Protein AF-A0A2K9BMY6-F1 (afdb_monomer_lite)

Sequence (143 aa):
MMPIYIGDPDEQDEGLATGSENYWCINSKASEADQKATAEFLKWVITSDTGKEALSTEMGFTTPFKTFDDIKTDNPLVAAAVADQKSGKTQVSWNFTMMPSEQWKNDLGNALLEYAQGTQSWDAVKTAFVDGWAKEYSAAHAS

Foldseek 3Di:
DDDDDPPDPCCVLEFDQDDDPDDDDQDPPDDPVVSVVVVVVVVCLLQPPVSLCCQCPVVNDDDPDPSCPPPDDPPVVVVRNVVRVVPNGDYDYDCPVVQLDPVLVVLLVVQVVCVVVVVDPVVSNVCSNPVVRVVSNCVSPPD

Organism: Bifidobacterium breve (NCBI:txid1685)

Structure (mmCIF, N/CA/C/O backbone):
data_AF-A0A2K9BMY6-F1
#
_entry.id   AF-A0A2K9BMY6-F1
#
loop_
_atom_site.group_PDB
_atom_site.id
_atom_site.type_symbol
_atom_site.label_atom_id
_atom_site.label_alt_id
_atom_site.label_comp_id
_atom_site.label_asym_id
_atom_site.label_entity_id
_atom_site.label_seq_id
_atom_site.pdbx_PDB_ins_code
_atom_site.Cartn_x
_atom_site.Cartn_y
_atom_site.Cartn_z
_atom_site.occupancy
_atom_site.B_iso_or_equiv
_atom_site.auth_seq_id
_atom_site.auth_comp_id
_atom_site.auth_asym_id
_atom_site.auth_atom_id
_atom_site.pdbx_PDB_model_num
ATOM 1 N N . MET A 1 1 ? -4.402 -7.012 -8.415 1.00 72.62 1 MET A N 1
ATOM 2 C CA . MET A 1 1 ? -3.264 -6.209 -8.925 1.00 72.62 1 MET A CA 1
ATOM 3 C C . MET A 1 1 ? -2.714 -6.861 -10.182 1.00 72.62 1 MET A C 1
ATOM 5 O O . MET A 1 1 ? -2.945 -8.048 -10.368 1.00 72.62 1 MET A O 1
ATOM 9 N N . MET A 1 2 ? -2.020 -6.104 -11.032 1.00 78.12 2 MET A N 1
ATOM 10 C CA . MET A 1 2 ? -1.302 -6.653 -12.188 1.00 78.12 2 MET A CA 1
ATOM 11 C C . MET A 1 2 ? 0.196 -6.733 -11.875 1.00 78.12 2 MET A C 1
ATOM 13 O O . MET A 1 2 ? 0.687 -5.861 -11.155 1.00 78.12 2 MET A O 1
ATOM 17 N N . PRO A 1 3 ? 0.915 -7.744 -12.390 1.00 78.25 3 PRO A N 1
ATOM 18 C CA . PRO A 1 3 ? 2.369 -7.771 -12.305 1.00 78.25 3 PRO A CA 1
ATOM 19 C C . PRO A 1 3 ? 2.960 -6.587 -13.079 1.00 78.25 3 PRO A C 1
ATOM 21 O O . PRO A 1 3 ? 2.461 -6.222 -14.146 1.00 78.25 3 PRO A O 1
ATOM 24 N N . ILE A 1 4 ? 4.016 -5.991 -12.528 1.00 80.31 4 ILE A N 1
ATOM 25 C CA . ILE A 1 4 ? 4.797 -4.937 -13.177 1.00 80.31 4 ILE A CA 1
ATOM 26 C C . ILE A 1 4 ? 6.142 -5.561 -13.531 1.00 80.31 4 ILE A C 1
ATOM 28 O O . ILE A 1 4 ? 6.832 -6.052 -12.647 1.00 80.31 4 ILE A O 1
ATOM 32 N N . TYR A 1 5 ? 6.484 -5.561 -14.817 1.00 81.00 5 TYR A N 1
ATOM 33 C CA . TYR A 1 5 ? 7.804 -5.972 -15.286 1.00 81.00 5 TYR A CA 1
ATOM 34 C C . TYR A 1 5 ? 8.828 -4.914 -14.871 1.00 81.00 5 TYR A C 1
ATOM 36 O O . TYR A 1 5 ? 8.665 -3.740 -15.221 1.00 81.00 5 TYR A O 1
ATOM 44 N N . ILE A 1 6 ? 9.852 -5.321 -14.127 1.00 83.38 6 ILE A N 1
ATOM 45 C CA . ILE A 1 6 ? 10.910 -4.440 -13.617 1.00 83.38 6 ILE A CA 1
ATOM 46 C C . ILE A 1 6 ? 12.259 -4.706 -14.297 1.00 83.38 6 ILE A C 1
ATOM 48 O O . ILE A 1 6 ? 13.150 -3.861 -14.222 1.00 83.38 6 ILE A O 1
ATOM 52 N N . GLY A 1 7 ? 12.391 -5.823 -15.021 1.00 84.44 7 GLY A N 1
ATOM 53 C CA . GLY A 1 7 ? 13.599 -6.192 -15.756 1.00 84.44 7 GLY A CA 1
ATOM 54 C C . GLY A 1 7 ? 14.758 -6.621 -14.857 1.00 84.44 7 GLY A C 1
ATOM 55 O O . GLY A 1 7 ? 15.909 -6.579 -15.299 1.00 84.44 7 GLY A O 1
ATOM 56 N N . ASP A 1 8 ? 14.463 -7.004 -13.613 1.00 85.56 8 ASP A N 1
ATOM 57 C CA . ASP A 1 8 ? 15.435 -7.621 -12.717 1.00 85.56 8 ASP A CA 1
ATOM 58 C C . ASP A 1 8 ? 15.657 -9.093 -13.126 1.00 85.56 8 ASP A C 1
ATOM 60 O O . ASP A 1 8 ? 14.684 -9.771 -13.468 1.00 85.56 8 ASP A O 1
ATOM 64 N N . PRO A 1 9 ? 16.904 -9.609 -13.132 1.00 87.88 9 PRO A N 1
ATOM 65 C CA . PRO A 1 9 ? 17.190 -10.987 -13.540 1.00 87.88 9 PRO A CA 1
ATOM 66 C C . PRO A 1 9 ? 16.386 -12.060 -12.794 1.00 87.88 9 PRO A C 1
ATOM 68 O O . PRO A 1 9 ? 16.112 -13.112 -13.379 1.00 87.88 9 PRO A O 1
ATOM 71 N N . ASP A 1 10 ? 16.000 -11.788 -11.545 1.00 89.06 10 ASP A N 1
ATOM 72 C CA . ASP A 1 10 ? 15.315 -12.735 -10.666 1.00 89.06 10 ASP A CA 1
ATOM 73 C C . ASP A 1 10 ? 13.816 -12.393 -10.482 1.00 89.06 10 ASP A C 1
ATOM 75 O O . ASP A 1 10 ? 13.119 -13.052 -9.710 1.00 89.06 10 ASP A O 1
ATOM 79 N N . GLU A 1 11 ? 13.261 -11.425 -11.231 1.00 88.88 11 GLU A N 1
ATOM 80 C CA . GLU A 1 11 ? 11.874 -10.936 -11.052 1.00 88.88 11 GLU A CA 1
ATOM 81 C C . GLU A 1 11 ? 10.795 -12.030 -11.205 1.00 88.88 11 GLU A C 1
ATOM 83 O O . GLU A 1 11 ? 9.678 -11.914 -10.701 1.00 88.88 11 GLU A O 1
ATOM 88 N N . GLN A 1 12 ? 11.112 -13.123 -11.902 1.00 88.81 12 GLN A N 1
ATOM 89 C CA . GLN A 1 12 ? 10.229 -14.283 -12.066 1.00 88.81 12 GLN A CA 1
ATOM 90 C C . GLN A 1 12 ? 9.934 -15.010 -10.742 1.00 88.81 12 GLN A C 1
ATOM 92 O O . GLN A 1 12 ? 8.853 -15.600 -10.593 1.00 88.81 12 GLN A O 1
ATOM 97 N N . ASP A 1 13 ? 10.868 -14.933 -9.791 1.00 91.19 13 ASP A N 1
ATOM 98 C CA . ASP A 1 13 ? 10.774 -15.513 -8.451 1.00 91.19 13 ASP A CA 1
ATOM 99 C C . ASP A 1 13 ? 10.096 -14.553 -7.457 1.00 91.19 13 ASP A C 1
ATOM 101 O O . ASP A 1 13 ? 9.764 -14.943 -6.332 1.00 91.19 13 ASP A O 1
ATOM 105 N N . GLU A 1 14 ? 9.827 -13.315 -7.881 1.00 90.75 14 GLU A N 1
ATOM 106 C CA . GLU A 1 14 ? 9.102 -12.311 -7.113 1.00 90.75 14 GLU A CA 1
ATOM 107 C C . GLU A 1 14 ? 7.581 -12.382 -7.344 1.00 90.75 14 GLU A C 1
ATOM 109 O O . GLU A 1 14 ? 7.064 -12.739 -8.416 1.00 90.75 14 GLU A O 1
ATOM 114 N N . GLY A 1 15 ? 6.843 -12.089 -6.273 1.00 90.06 15 GLY A N 1
ATOM 115 C CA . GLY A 1 15 ? 5.389 -11.963 -6.256 1.00 90.06 15 GLY A CA 1
ATOM 116 C C . GLY A 1 15 ? 4.917 -10.539 -6.537 1.00 90.06 15 GLY A C 1
ATOM 117 O O . GLY A 1 15 ? 5.690 -9.612 -6.772 1.00 90.06 15 GLY A O 1
ATOM 118 N N . LEU A 1 16 ? 3.608 -10.340 -6.474 1.00 88.00 16 LEU A N 1
ATOM 119 C CA . LEU A 1 16 ? 2.988 -9.030 -6.608 1.00 88.00 16 LEU A CA 1
ATOM 120 C C . LEU A 1 16 ? 3.394 -8.114 -5.445 1.00 88.00 16 LEU A C 1
ATOM 122 O O . LEU A 1 16 ? 3.258 -8.482 -4.275 1.00 88.00 16 LEU A O 1
ATOM 126 N N . ALA A 1 17 ? 3.790 -6.880 -5.768 1.00 84.50 17 ALA A N 1
ATOM 127 C CA . ALA A 1 17 ? 4.117 -5.825 -4.807 1.00 84.50 17 ALA A CA 1
ATOM 128 C C . ALA A 1 17 ? 2.890 -5.384 -3.992 1.00 84.50 17 ALA A C 1
ATOM 130 O O . ALA A 1 17 ? 2.232 -4.397 -4.313 1.00 84.50 17 ALA A O 1
ATOM 131 N N . THR A 1 18 ? 2.550 -6.153 -2.959 1.00 77.25 18 THR A N 1
ATOM 132 C CA . THR A 1 18 ? 1.319 -6.002 -2.175 1.00 77.25 18 THR A CA 1
ATOM 133 C C . THR A 1 18 ? 1.647 -5.530 -0.764 1.00 77.25 18 THR A C 1
ATOM 135 O O . THR A 1 18 ? 2.434 -6.168 -0.064 1.00 77.25 18 THR A O 1
ATOM 138 N N . GLY A 1 19 ? 0.990 -4.462 -0.315 1.00 77.81 19 GLY A N 1
ATOM 139 C CA . GLY A 1 19 ? 1.067 -3.967 1.057 1.00 77.81 19 GLY A CA 1
ATOM 140 C C . GLY A 1 19 ? -0.150 -3.127 1.437 1.00 77.81 19 GLY A C 1
ATOM 141 O O . GLY A 1 19 ? -1.001 -2.834 0.599 1.00 77.81 19 GLY A O 1
ATOM 142 N N . SER A 1 20 ? -0.238 -2.755 2.714 1.00 75.19 20 SER A N 1
ATOM 143 C CA . SER A 1 20 ? -1.300 -1.886 3.232 1.00 75.19 20 SER A CA 1
ATOM 144 C C . SER A 1 20 ? -0.790 -0.452 3.334 1.00 75.19 20 SER A C 1
ATOM 146 O O . SER A 1 20 ? 0.085 -0.172 4.149 1.00 75.19 20 SER A O 1
ATOM 148 N N . GLU A 1 21 ? -1.344 0.463 2.540 1.00 74.81 21 GLU A N 1
ATOM 149 C CA . GLU A 1 21 ? -1.035 1.900 2.645 1.00 74.81 21 GLU A CA 1
ATOM 150 C C . GLU A 1 21 ? -1.946 2.625 3.651 1.00 74.81 21 GLU A C 1
ATOM 152 O O . GLU A 1 21 ? -1.532 3.582 4.298 1.00 74.81 21 GLU A O 1
ATOM 157 N N . ASN A 1 22 ? -3.181 2.139 3.810 1.00 80.94 22 ASN A N 1
ATOM 158 C CA . ASN A 1 22 ? -4.200 2.755 4.650 1.00 80.94 22 ASN A CA 1
ATOM 159 C C . ASN A 1 22 ? -4.338 1.988 5.966 1.00 80.94 22 ASN A C 1
ATOM 161 O O . ASN A 1 22 ? -4.464 0.761 5.981 1.00 80.94 22 ASN A O 1
ATOM 165 N N . TYR A 1 23 ? -4.366 2.721 7.072 1.00 86.31 23 TYR A N 1
ATOM 166 C CA . TYR A 1 23 ? -4.580 2.176 8.406 1.00 86.31 23 TYR A CA 1
ATOM 167 C C . TYR A 1 23 ? -5.514 3.079 9.208 1.00 86.31 23 TYR A C 1
ATOM 169 O O . TYR A 1 23 ? -5.578 4.292 9.008 1.00 86.31 23 TYR A O 1
ATOM 177 N N . TRP A 1 24 ? -6.264 2.473 10.125 1.00 91.12 24 TRP A N 1
ATOM 178 C CA . TRP A 1 24 ? -7.129 3.206 11.040 1.00 91.12 24 TRP A CA 1
ATOM 179 C C . TRP A 1 24 ? -6.366 3.577 12.307 1.00 91.12 24 TRP A C 1
ATOM 181 O O . TRP A 1 24 ? -5.721 2.732 12.925 1.00 91.12 24 TRP A O 1
ATOM 191 N N . CYS A 1 25 ? -6.489 4.837 12.718 1.00 94.00 25 CYS A N 1
ATOM 192 C CA . CYS A 1 25 ? -5.917 5.355 13.955 1.00 94.00 25 CYS A CA 1
ATOM 193 C C . CYS A 1 25 ? -7.022 5.872 14.875 1.00 94.00 25 CYS A C 1
ATOM 195 O O . CYS A 1 25 ? -7.995 6.469 14.417 1.00 94.00 25 CYS A O 1
ATOM 197 N N . ILE A 1 26 ? -6.825 5.714 16.184 1.00 97.38 26 ILE A N 1
ATOM 198 C CA . ILE A 1 26 ? -7.641 6.378 17.202 1.00 97.38 26 ILE A CA 1
ATOM 199 C C . ILE A 1 26 ? -6.894 7.634 17.649 1.00 97.38 26 ILE A C 1
ATOM 201 O O . ILE A 1 26 ? -5.728 7.572 18.038 1.00 97.38 26 ILE A O 1
ATOM 205 N N . ASN A 1 27 ? -7.560 8.787 17.577 1.00 97.44 27 ASN A N 1
ATOM 206 C CA . ASN A 1 27 ? -6.975 10.060 17.983 1.00 97.44 27 ASN A CA 1
ATOM 207 C C . ASN A 1 27 ? -6.768 10.095 19.505 1.00 97.44 27 ASN A C 1
ATOM 209 O O . ASN A 1 27 ? -7.733 10.187 20.263 1.00 97.44 27 ASN A O 1
ATOM 213 N N . SER A 1 28 ? -5.510 10.111 19.946 1.00 97.50 28 SER A N 1
ATOM 214 C CA . SER A 1 28 ? -5.148 10.166 21.369 1.00 97.50 28 SER A CA 1
ATOM 215 C C . SER A 1 28 ? -5.577 11.455 22.078 1.00 97.50 28 SER A C 1
ATOM 217 O O . SER A 1 2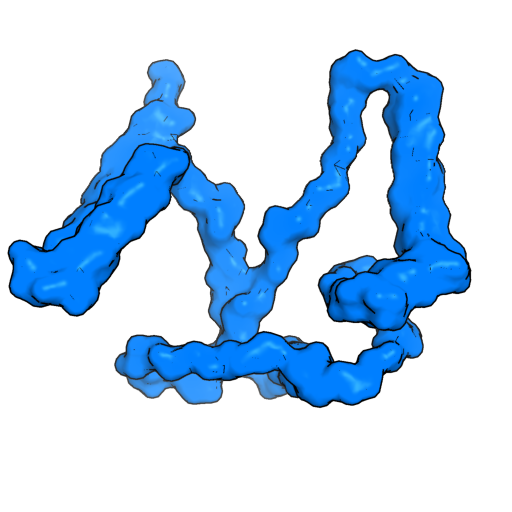8 ? -5.573 11.506 23.305 1.00 97.50 28 SER A O 1
ATOM 219 N N . LYS A 1 29 ? -5.958 12.497 21.326 1.00 98.12 29 LYS A N 1
ATOM 220 C CA . LYS A 1 29 ? -6.462 13.774 21.857 1.00 98.12 29 LYS A CA 1
ATOM 221 C C . LYS A 1 29 ? -7.989 13.815 22.015 1.00 98.12 29 LYS A C 1
ATOM 223 O O . LYS A 1 29 ? -8.506 14.821 22.492 1.00 98.12 29 LYS A O 1
ATOM 228 N N . ALA A 1 30 ? -8.714 12.786 21.572 1.00 98.06 30 ALA A N 1
ATOM 229 C CA . ALA A 1 30 ? -10.165 12.701 21.743 1.00 98.06 30 ALA A CA 1
ATOM 230 C C . ALA A 1 30 ? -10.539 12.326 23.188 1.00 98.06 30 ALA A C 1
ATOM 232 O O . ALA A 1 30 ? -9.696 11.842 23.946 1.00 98.06 30 ALA A O 1
ATOM 233 N N . SER A 1 31 ? -11.806 12.520 23.569 1.00 98.50 31 SER A N 1
ATOM 234 C CA . SER A 1 31 ? -12.281 12.106 24.895 1.00 98.50 31 SER A CA 1
ATOM 235 C C . SER A 1 31 ? -12.192 10.583 25.066 1.00 98.50 31 SER A C 1
ATOM 237 O O . SER A 1 31 ? -12.272 9.838 24.090 1.00 98.50 31 SER A O 1
ATOM 239 N N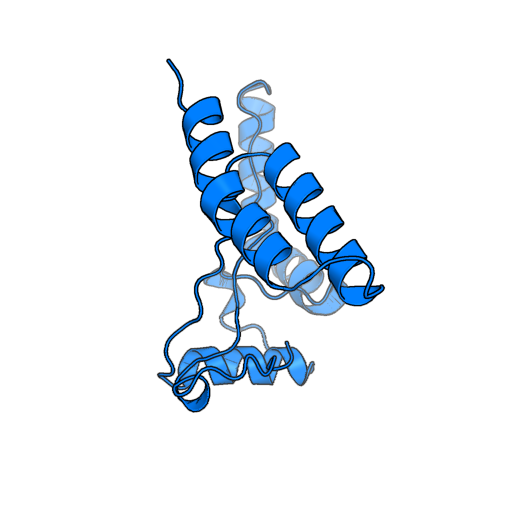 . GLU A 1 32 ? -12.058 10.094 26.301 1.00 98.38 32 GLU A N 1
ATOM 240 C CA . GLU A 1 32 ? -12.023 8.645 26.568 1.00 98.38 32 GLU A CA 1
ATOM 241 C C . GLU A 1 32 ? -13.283 7.928 26.058 1.00 98.38 32 GLU A C 1
ATOM 243 O O . GLU A 1 32 ? -13.203 6.819 25.525 1.00 98.38 32 GLU A O 1
ATOM 248 N N . ALA A 1 33 ? -14.442 8.584 26.179 1.00 98.44 33 ALA A N 1
ATOM 249 C CA . ALA A 1 33 ? -15.708 8.070 25.673 1.00 98.44 33 ALA A CA 1
ATOM 250 C C . ALA A 1 33 ? -15.670 7.890 24.147 1.00 98.44 33 ALA A C 1
ATOM 252 O O . ALA A 1 33 ? -16.050 6.829 23.650 1.00 98.44 33 ALA A O 1
ATOM 253 N N . ASP A 1 34 ? -15.141 8.873 23.415 1.00 98.50 34 ASP A N 1
ATOM 254 C CA . ASP A 1 34 ? -15.046 8.814 21.953 1.00 98.50 34 ASP A CA 1
ATOM 255 C C . ASP A 1 34 ? -14.004 7.797 21.486 1.00 98.50 34 ASP A C 1
ATOM 257 O O . ASP A 1 34 ? -14.227 7.085 20.506 1.00 98.50 34 ASP A O 1
ATOM 261 N N . GLN A 1 35 ? -12.876 7.683 22.193 1.00 98.69 35 GLN A N 1
ATOM 262 C CA . GLN A 1 35 ? -11.865 6.668 21.893 1.00 98.69 35 GLN A CA 1
ATOM 263 C C . GLN A 1 35 ? -12.452 5.259 22.034 1.00 98.69 35 GLN A C 1
ATOM 265 O O . GLN A 1 35 ? -12.274 4.422 21.145 1.00 98.69 35 GLN A O 1
ATOM 270 N N . LYS A 1 36 ? -13.208 5.010 23.112 1.00 98.50 36 LYS A N 1
ATOM 271 C CA . LYS A 1 36 ? -13.886 3.730 23.335 1.00 98.50 36 LYS A CA 1
ATOM 272 C C . LYS A 1 36 ? -14.946 3.453 22.268 1.00 98.50 36 LYS A C 1
ATOM 274 O O . LYS A 1 36 ? -14.929 2.375 21.678 1.00 98.50 3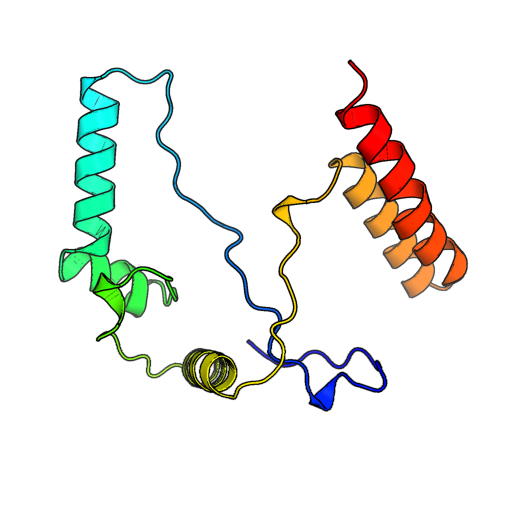6 LYS A O 1
ATOM 279 N N . ALA A 1 37 ? -15.818 4.421 21.986 1.00 98.50 37 ALA A N 1
ATOM 280 C CA . ALA A 1 37 ? -16.850 4.281 20.961 1.00 98.50 37 ALA A CA 1
ATOM 281 C C . ALA A 1 37 ? -16.240 4.018 19.573 1.00 98.50 37 ALA A C 1
ATOM 283 O O . ALA A 1 37 ? -16.721 3.161 18.834 1.00 98.50 37 ALA A O 1
ATOM 284 N N . THR A 1 38 ? -15.132 4.690 19.245 1.00 98.38 38 THR A N 1
ATOM 285 C CA . THR A 1 38 ? -14.394 4.463 17.994 1.00 98.38 38 THR A CA 1
ATOM 286 C C . THR A 1 38 ? -13.840 3.042 17.933 1.00 98.38 38 THR A C 1
ATOM 288 O O . THR A 1 38 ? -14.037 2.356 16.934 1.00 98.38 38 THR A O 1
ATOM 291 N N . ALA A 1 39 ? -13.191 2.558 18.996 1.00 98.12 39 ALA A N 1
ATOM 292 C CA . ALA A 1 39 ? -12.658 1.195 19.038 1.00 98.12 39 ALA A CA 1
ATOM 293 C C . ALA A 1 39 ? -13.760 0.131 18.874 1.00 98.12 39 ALA A C 1
ATOM 295 O O . ALA A 1 39 ? -13.584 -0.842 18.137 1.00 98.12 39 ALA A O 1
ATOM 296 N N . GLU A 1 40 ? -14.905 0.326 19.533 1.00 98.38 40 GLU A N 1
ATOM 297 C CA . GLU A 1 40 ? -16.072 -0.553 19.411 1.00 98.38 40 GLU A CA 1
ATOM 298 C C . GLU A 1 40 ? -16.644 -0.537 17.990 1.00 98.38 40 GLU A C 1
ATOM 300 O O . GLU A 1 40 ? -16.919 -1.602 17.433 1.00 98.38 40 GLU A O 1
ATOM 305 N N . PHE A 1 41 ? -16.745 0.642 17.373 1.00 98.12 41 PHE A N 1
ATOM 306 C CA . PHE A 1 41 ? -17.196 0.784 15.993 1.00 98.12 41 PHE A CA 1
ATOM 307 C C . PHE A 1 41 ? -16.250 0.095 15.002 1.00 98.12 41 PHE A C 1
ATOM 309 O O . PHE A 1 41 ? -16.704 -0.722 14.206 1.00 98.12 41 PHE A O 1
ATOM 316 N N . LEU A 1 42 ? -14.938 0.343 15.074 1.00 96.88 42 LEU A N 1
ATOM 317 C CA . LEU A 1 42 ? -13.964 -0.288 14.173 1.00 96.88 42 LEU A CA 1
ATOM 318 C C . LEU A 1 42 ? -13.969 -1.816 14.312 1.00 96.88 42 LEU A C 1
ATOM 320 O O . LEU A 1 42 ? -13.883 -2.527 13.312 1.00 96.88 42 LEU A O 1
ATOM 324 N N . LYS A 1 43 ? -14.134 -2.331 15.538 1.00 97.00 43 LYS A N 1
ATOM 325 C CA . LYS A 1 43 ? -14.327 -3.766 15.770 1.00 97.00 43 LYS A CA 1
ATOM 326 C C . LYS A 1 43 ? -15.613 -4.260 15.110 1.00 97.00 43 LYS A C 1
ATOM 328 O O . LYS A 1 43 ? -15.571 -5.261 14.401 1.00 97.00 43 LYS A O 1
ATOM 333 N N . TRP A 1 44 ? -16.732 -3.562 15.309 1.00 97.94 44 TRP A N 1
ATOM 334 C CA . TRP A 1 44 ? -18.014 -3.914 14.698 1.00 97.94 44 TRP A CA 1
ATOM 335 C C . TRP A 1 44 ? -17.922 -3.966 13.169 1.00 97.94 44 TRP A C 1
ATOM 337 O O . TRP A 1 44 ? -18.395 -4.939 12.580 1.00 97.94 44 TRP A O 1
ATOM 347 N N . VAL A 1 45 ? -17.249 -2.997 12.537 1.00 96.69 45 VAL A N 1
ATOM 348 C CA . VAL A 1 45 ? -17.051 -2.956 11.079 1.00 96.69 45 VAL A CA 1
ATOM 349 C C . VAL A 1 45 ? -16.386 -4.238 10.569 1.00 96.69 45 VAL A C 1
ATOM 351 O O . VAL A 1 45 ? -16.786 -4.761 9.536 1.00 96.69 45 VAL A O 1
ATOM 354 N N . ILE A 1 46 ? -15.406 -4.782 11.295 1.00 96.25 46 ILE A N 1
ATOM 355 C CA . ILE A 1 46 ? -14.661 -5.961 10.829 1.00 96.25 46 ILE A CA 1
ATOM 356 C C . ILE A 1 46 ? -15.236 -7.298 11.311 1.00 96.25 46 ILE A C 1
ATOM 358 O O . ILE A 1 46 ? -14.823 -8.339 10.807 1.00 96.25 46 ILE A O 1
ATOM 362 N N . THR A 1 47 ? -16.148 -7.306 12.289 1.00 96.62 47 THR A N 1
ATOM 363 C CA . THR A 1 47 ? -16.737 -8.546 12.838 1.00 96.62 47 THR A CA 1
ATOM 364 C C . THR A 1 47 ? -18.201 -8.771 12.475 1.00 96.62 47 THR A C 1
ATOM 366 O O . THR A 1 47 ? -18.666 -9.900 12.591 1.00 96.62 47 THR A O 1
ATOM 369 N N . SER A 1 48 ? -18.948 -7.723 12.121 1.00 97.44 48 SER A N 1
ATOM 370 C CA . SER A 1 48 ? -20.372 -7.837 11.783 1.00 97.44 48 SER A CA 1
ATOM 371 C C . SER A 1 48 ? -20.569 -8.202 10.316 1.00 97.44 48 SER A C 1
ATOM 373 O O . SER A 1 48 ? -19.776 -7.793 9.471 1.00 97.44 48 SER A O 1
ATOM 375 N N . ASP A 1 49 ? -21.656 -8.909 10.004 1.00 95.81 49 ASP A N 1
ATOM 376 C CA . ASP A 1 49 ? -21.999 -9.253 8.619 1.00 95.81 49 ASP A CA 1
ATOM 377 C C . ASP A 1 49 ? -22.174 -7.991 7.763 1.00 95.81 49 ASP A C 1
ATOM 379 O O . ASP A 1 49 ? -21.573 -7.883 6.700 1.00 95.81 49 ASP A O 1
ATOM 383 N N . THR A 1 50 ? -22.892 -6.985 8.279 1.00 97.25 50 THR A N 1
ATOM 384 C CA . THR A 1 50 ? -23.103 -5.701 7.593 1.00 97.25 50 THR A CA 1
ATOM 385 C C . THR A 1 50 ? -21.796 -4.959 7.315 1.00 97.25 50 THR A C 1
ATOM 387 O O . THR A 1 50 ? -21.588 -4.464 6.212 1.00 97.25 50 THR A O 1
ATOM 390 N N . GLY A 1 51 ? -20.894 -4.874 8.297 1.00 96.38 51 GLY A N 1
ATOM 391 C CA . GLY A 1 51 ? -19.606 -4.205 8.110 1.00 96.38 51 GLY A CA 1
ATOM 392 C C . GLY A 1 51 ? -18.687 -4.956 7.142 1.00 96.38 51 GLY A C 1
ATOM 393 O O . GLY A 1 51 ? -18.045 -4.336 6.288 1.00 96.38 51 GLY A O 1
ATOM 394 N N . LYS A 1 52 ? -18.676 -6.295 7.222 1.00 95.06 52 LYS A N 1
ATOM 395 C CA . LYS A 1 52 ? -17.944 -7.162 6.291 1.00 95.06 52 LYS A CA 1
ATOM 396 C C . LYS A 1 52 ? -18.467 -7.016 4.860 1.00 95.06 52 LYS A C 1
ATOM 398 O O . LYS A 1 52 ? -17.651 -6.888 3.947 1.00 95.06 52 LYS A O 1
ATOM 403 N N . GLU A 1 53 ? -19.784 -7.007 4.656 1.00 93.75 53 GLU A N 1
ATOM 404 C CA . GLU A 1 53 ? -20.427 -6.824 3.345 1.00 93.75 53 GLU A CA 1
ATOM 405 C C . GLU A 1 53 ? -20.093 -5.455 2.743 1.00 93.75 53 GLU A C 1
ATOM 407 O O . GLU A 1 53 ? -19.602 -5.388 1.613 1.00 93.75 53 GLU A O 1
ATOM 412 N N . ALA A 1 54 ? -20.235 -4.383 3.528 1.00 95.06 54 ALA A N 1
ATOM 413 C CA . ALA A 1 54 ? -19.907 -3.032 3.085 1.00 95.06 54 ALA A CA 1
ATOM 414 C C . ALA A 1 54 ? -18.440 -2.919 2.629 1.00 95.06 54 ALA A C 1
ATOM 416 O O . ALA A 1 54 ? -18.159 -2.422 1.539 1.00 95.06 54 ALA A O 1
ATOM 417 N N . LEU A 1 55 ? -17.484 -3.409 3.433 1.00 92.81 55 LEU A N 1
ATOM 418 C CA . LEU A 1 55 ? -16.056 -3.354 3.088 1.00 92.81 55 LEU A CA 1
ATOM 419 C C . LEU A 1 55 ? -15.696 -4.229 1.894 1.00 92.81 55 LEU A C 1
ATOM 421 O O . LEU A 1 55 ? -15.020 -3.762 0.981 1.00 92.81 55 LEU A O 1
ATOM 425 N N . SER A 1 56 ? -16.106 -5.492 1.907 1.00 90.12 56 SER A N 1
ATOM 426 C CA . SER A 1 56 ? -15.610 -6.463 0.931 1.00 90.12 56 SER A CA 1
ATOM 427 C C . SER A 1 56 ? -16.361 -6.461 -0.392 1.00 90.12 56 SER A C 1
ATOM 429 O O . SER A 1 56 ? -15.747 -6.687 -1.431 1.00 90.12 56 SER A O 1
ATOM 431 N N . THR A 1 57 ? -17.672 -6.222 -0.361 1.00 88.00 57 THR A N 1
ATOM 432 C CA . THR A 1 57 ? -18.550 -6.394 -1.524 1.00 88.00 57 THR A CA 1
ATOM 433 C C . THR A 1 57 ? -18.942 -5.048 -2.111 1.00 88.00 57 THR A C 1
ATOM 435 O O . THR A 1 57 ? -18.675 -4.804 -3.283 1.00 88.00 57 THR A O 1
ATOM 438 N N . GLU A 1 58 ? -19.511 -4.144 -1.308 1.00 91.31 58 GLU A N 1
ATOM 439 C CA . GLU A 1 58 ? -19.978 -2.846 -1.818 1.00 91.31 58 GLU A CA 1
ATOM 440 C C . GLU A 1 58 ? -18.813 -1.925 -2.203 1.00 91.31 58 GLU A C 1
ATOM 442 O O . GLU A 1 58 ? -18.822 -1.314 -3.271 1.00 91.31 58 GLU A O 1
ATOM 447 N N . MET A 1 59 ? -17.793 -1.842 -1.343 1.00 89.88 59 MET A N 1
ATOM 448 C CA . MET A 1 59 ? -16.586 -1.050 -1.602 1.00 89.88 59 MET A CA 1
ATOM 449 C C . MET A 1 59 ? -15.500 -1.832 -2.357 1.00 89.88 59 MET A C 1
ATOM 451 O O . MET A 1 59 ? -14.607 -1.223 -2.944 1.00 89.88 59 MET A O 1
ATOM 455 N N . GLY A 1 60 ? -15.559 -3.168 -2.353 1.00 87.06 60 GLY A N 1
ATOM 456 C CA . GLY A 1 60 ? -14.600 -4.023 -3.060 1.00 87.06 60 GLY A CA 1
ATOM 457 C C . GLY A 1 60 ? -13.209 -4.104 -2.418 1.00 87.06 60 GLY A C 1
ATOM 458 O O . GLY A 1 60 ? -12.241 -4.440 -3.105 1.00 87.06 60 GLY A O 1
ATOM 459 N N . PHE A 1 61 ? -13.069 -3.777 -1.128 1.00 87.38 61 PHE A N 1
ATOM 460 C CA . PHE A 1 61 ? -11.777 -3.795 -0.444 1.00 87.38 61 PHE A CA 1
ATOM 461 C C . PHE A 1 61 ? -11.335 -5.204 -0.041 1.00 87.38 61 PHE A C 1
ATOM 463 O O . PHE A 1 61 ? -12.094 -6.008 0.499 1.00 87.38 61 PHE A O 1
ATOM 470 N N . THR A 1 62 ? -10.036 -5.454 -0.194 1.00 85.94 62 THR A N 1
ATOM 471 C CA . THR A 1 62 ? -9.335 -6.586 0.418 1.00 85.94 62 THR A CA 1
ATOM 472 C C . THR A 1 62 ? -8.687 -6.137 1.718 1.00 85.94 62 THR A C 1
ATOM 474 O O . THR A 1 62 ? -7.925 -5.170 1.714 1.00 85.94 62 THR A O 1
ATOM 477 N N . THR A 1 63 ? -8.947 -6.835 2.824 1.00 87.00 63 THR A N 1
ATOM 478 C CA . THR A 1 63 ? -8.386 -6.481 4.138 1.00 87.00 63 THR A CA 1
ATOM 479 C C . THR A 1 63 ? -7.600 -7.651 4.738 1.00 87.00 63 THR A C 1
ATOM 481 O O . THR A 1 63 ? -7.919 -8.802 4.446 1.00 87.00 63 THR A O 1
ATOM 484 N N . PRO A 1 64 ? -6.586 -7.393 5.587 1.00 85.94 64 PRO A N 1
ATOM 485 C 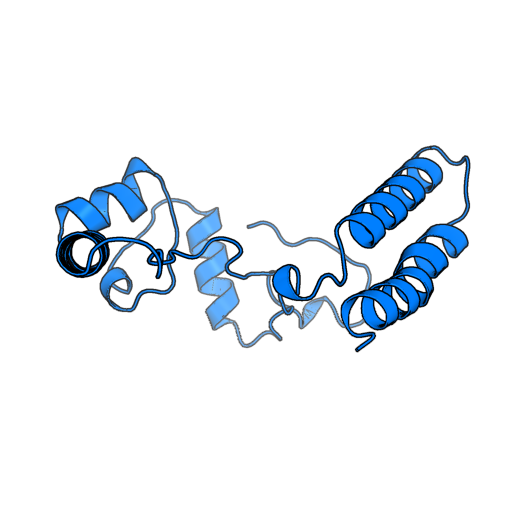CA . PRO A 1 64 ? -5.783 -8.444 6.215 1.00 85.94 64 PRO A CA 1
ATOM 486 C C . PRO A 1 64 ? -6.389 -8.966 7.534 1.00 85.94 64 PRO A C 1
ATOM 488 O O . PRO A 1 64 ? -5.694 -9.596 8.334 1.00 85.94 64 PRO A O 1
ATOM 491 N N . PHE A 1 65 ? -7.656 -8.655 7.831 1.00 90.94 65 PHE A N 1
ATOM 492 C CA . PHE A 1 65 ? -8.291 -9.079 9.077 1.00 90.94 65 PHE A CA 1
ATOM 493 C C . PHE A 1 65 ? -8.728 -10.545 8.988 1.00 90.94 65 PHE A C 1
ATOM 495 O O . PHE A 1 65 ? -9.472 -10.915 8.089 1.00 90.94 65 PHE A O 1
ATOM 502 N N . LYS A 1 66 ? -8.369 -11.360 9.990 1.00 91.69 66 LYS A N 1
ATOM 503 C CA . LYS A 1 66 ? -8.746 -12.791 10.067 1.00 91.69 66 LYS A CA 1
ATOM 504 C C . LYS A 1 66 ? -10.252 -13.046 9.957 1.00 91.69 66 LYS A C 1
ATOM 506 O O . LYS A 1 66 ? -10.690 -14.114 9.554 1.00 91.69 66 LYS A O 1
ATOM 511 N N . THR A 1 67 ? -11.067 -12.072 10.351 1.00 94.19 67 THR A N 1
ATOM 512 C CA . THR A 1 67 ? -12.527 -12.156 10.256 1.00 94.19 67 THR A CA 1
ATOM 513 C C . THR A 1 67 ? -13.038 -12.147 8.817 1.00 94.19 67 THR A C 1
ATOM 515 O O . THR A 1 67 ? -14.222 -12.402 8.628 1.00 94.19 67 THR A O 1
ATOM 518 N N . PHE A 1 68 ? -12.182 -11.866 7.829 1.00 92.19 68 PHE A N 1
ATOM 519 C CA . PHE A 1 68 ? -12.489 -11.870 6.400 1.00 92.19 68 PHE A CA 1
ATOM 520 C C . PHE A 1 68 ? -11.947 -13.112 5.668 1.00 92.19 68 PHE A C 1
ATOM 522 O O . PHE A 1 68 ? -12.123 -13.205 4.458 1.00 92.19 68 PHE A O 1
ATOM 529 N N . ASP A 1 69 ? -11.327 -14.081 6.356 1.00 88.06 69 ASP A N 1
ATOM 530 C CA . ASP A 1 69 ? -10.738 -15.277 5.719 1.00 88.06 69 ASP A CA 1
ATOM 531 C C . ASP A 1 69 ? -11.771 -16.134 4.952 1.00 88.06 69 ASP A C 1
ATOM 533 O O . ASP A 1 69 ? -11.419 -16.890 4.044 1.00 88.06 69 ASP A O 1
ATOM 537 N N . ASP A 1 70 ? -13.051 -16.030 5.321 1.00 86.56 70 ASP A N 1
ATOM 538 C CA . ASP A 1 70 ? -14.186 -16.715 4.697 1.00 86.56 70 ASP A CA 1
ATOM 539 C C . ASP A 1 70 ? -14.829 -15.926 3.543 1.00 86.56 70 ASP A C 1
ATOM 541 O O . ASP A 1 70 ? -15.642 -16.480 2.794 1.00 86.56 70 ASP A O 1
ATOM 545 N N . ILE A 1 71 ? -14.463 -14.653 3.378 1.00 87.19 71 ILE A N 1
ATOM 546 C CA . ILE A 1 71 ? -15.009 -13.785 2.341 1.00 87.19 71 ILE A CA 1
ATOM 547 C C . ILE A 1 71 ? -14.438 -14.175 0.983 1.00 87.19 71 ILE A C 1
ATOM 549 O O . ILE A 1 71 ? -13.228 -14.225 0.759 1.00 87.19 71 ILE A O 1
ATOM 553 N N . LYS A 1 72 ? -15.347 -14.431 0.043 1.00 84.81 72 LYS A N 1
ATOM 554 C CA . LYS A 1 72 ? -15.015 -14.724 -1.348 1.00 84.81 72 LYS A CA 1
ATOM 555 C C . LYS A 1 72 ? -15.228 -13.485 -2.195 1.00 84.81 72 LYS A C 1
ATOM 557 O O . LYS A 1 72 ? -16.145 -12.709 -1.962 1.00 84.81 72 LYS A O 1
ATOM 562 N N . THR A 1 73 ? -14.395 -13.353 -3.212 1.00 81.88 73 THR A N 1
ATOM 563 C CA . THR A 1 73 ? -14.491 -12.306 -4.223 1.00 81.88 73 THR A CA 1
ATOM 564 C C . THR A 1 73 ? -14.733 -12.945 -5.584 1.00 81.88 73 THR A C 1
ATOM 566 O O . THR A 1 73 ? -14.163 -13.992 -5.901 1.00 81.88 73 THR A O 1
ATOM 569 N N . ASP A 1 74 ? -15.588 -12.327 -6.384 1.00 86.50 74 ASP A N 1
ATOM 570 C CA . ASP A 1 74 ? -15.756 -12.623 -7.805 1.00 86.50 74 ASP A CA 1
ATOM 571 C C . ASP A 1 74 ? -14.831 -11.762 -8.685 1.00 86.50 74 ASP A C 1
ATOM 573 O O . ASP A 1 74 ? -14.746 -11.984 -9.893 1.00 86.50 74 ASP A O 1
ATOM 577 N N . ASN A 1 75 ? -14.081 -10.824 -8.089 1.00 86.38 75 ASN A N 1
ATOM 578 C CA . ASN A 1 75 ? -13.118 -9.995 -8.798 1.00 86.38 75 ASN A CA 1
ATOM 579 C C . ASN A 1 75 ? -11.866 -10.822 -9.160 1.00 86.38 75 ASN A C 1
ATOM 581 O O . ASN A 1 75 ? -11.081 -11.188 -8.274 1.00 86.38 75 ASN A O 1
ATOM 585 N N . PRO A 1 76 ? -11.605 -11.073 -10.458 1.00 88.62 7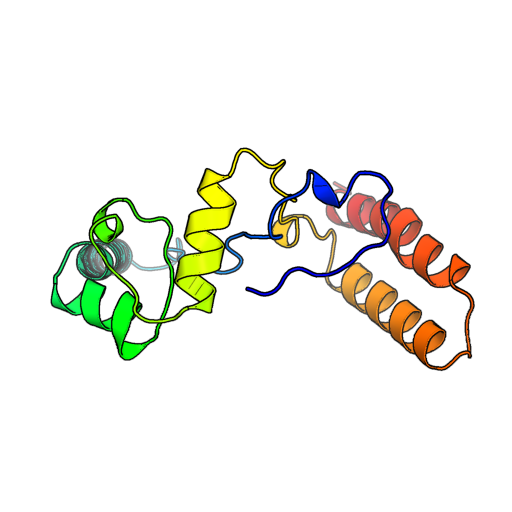6 PRO A N 1
ATOM 586 C CA . PRO A 1 76 ? -10.493 -11.919 -10.883 1.00 88.62 76 PRO A CA 1
ATOM 587 C C . PRO A 1 76 ? -9.122 -11.343 -10.497 1.00 88.62 76 PRO A C 1
ATOM 589 O O . PRO A 1 76 ? -8.186 -12.105 -10.258 1.00 88.62 76 PRO A O 1
ATOM 592 N N . LEU A 1 77 ? -8.988 -10.016 -10.376 1.00 87.62 77 LEU A N 1
ATOM 593 C CA . LEU A 1 77 ? -7.732 -9.369 -9.977 1.00 87.62 77 LEU A CA 1
ATOM 594 C C . LEU A 1 77 ? -7.421 -9.557 -8.491 1.00 87.62 77 LEU A C 1
ATOM 596 O O . LEU A 1 77 ? -6.247 -9.564 -8.113 1.00 87.62 77 LEU A O 1
ATOM 600 N N . VAL A 1 78 ? -8.456 -9.673 -7.657 1.00 85.06 78 VAL A N 1
ATOM 601 C CA . VAL A 1 78 ? -8.305 -9.985 -6.233 1.00 85.06 78 VAL A CA 1
ATOM 602 C C . VAL A 1 78 ? -7.997 -11.468 -6.065 1.00 85.06 78 VAL A C 1
ATOM 604 O O . VAL A 1 78 ? -7.062 -11.816 -5.348 1.00 85.06 78 VAL A O 1
ATOM 607 N N . ALA A 1 79 ? -8.718 -12.341 -6.773 1.00 86.94 79 ALA A N 1
ATOM 608 C CA . ALA A 1 79 ? -8.463 -13.779 -6.746 1.00 86.94 79 ALA A CA 1
ATOM 609 C C . ALA A 1 79 ? -7.018 -14.114 -7.164 1.00 86.94 79 ALA A C 1
ATOM 611 O O . ALA A 1 79 ? -6.352 -14.902 -6.494 1.00 86.94 79 ALA A O 1
ATOM 612 N N . ALA A 1 80 ? -6.508 -13.464 -8.217 1.00 88.50 80 ALA A N 1
ATOM 613 C CA . ALA A 1 80 ? -5.117 -13.602 -8.646 1.00 88.50 80 ALA A CA 1
ATOM 614 C C . ALA A 1 80 ? -4.120 -13.122 -7.577 1.00 88.50 80 ALA A C 1
ATOM 616 O O . ALA A 1 80 ? -3.128 -13.800 -7.330 1.00 88.50 80 ALA A O 1
ATOM 617 N N . ALA A 1 81 ? -4.400 -12.002 -6.899 1.00 86.81 81 ALA A N 1
ATOM 618 C CA . ALA A 1 81 ? -3.536 -11.496 -5.832 1.00 86.81 81 ALA A CA 1
ATOM 619 C C . ALA A 1 81 ? -3.477 -12.438 -4.618 1.00 86.81 81 ALA A C 1
ATOM 621 O O . ALA A 1 81 ? -2.400 -12.703 -4.090 1.00 86.81 81 ALA A O 1
ATOM 622 N N . VAL A 1 82 ? -4.616 -13.010 -4.212 1.00 84.94 82 VAL A N 1
ATOM 623 C CA . VAL A 1 82 ? -4.675 -14.010 -3.130 1.00 84.94 82 VAL A CA 1
ATOM 624 C C . VAL A 1 82 ? -3.955 -15.307 -3.519 1.00 84.94 82 VAL A C 1
ATOM 626 O O . VAL A 1 82 ? -3.341 -15.950 -2.666 1.00 84.94 82 VAL A O 1
ATOM 629 N N . ALA A 1 83 ? -4.030 -15.720 -4.788 1.00 88.38 83 ALA A N 1
ATOM 630 C CA . ALA A 1 83 ? -3.300 -16.886 -5.284 1.00 88.38 83 ALA A CA 1
ATOM 631 C C . ALA A 1 83 ? -1.782 -16.644 -5.297 1.00 88.38 83 ALA A C 1
ATOM 633 O O . ALA A 1 83 ? -1.026 -17.510 -4.861 1.00 88.38 83 ALA A O 1
ATOM 634 N N . ASP A 1 84 ? -1.345 -15.460 -5.729 1.00 89.06 84 ASP A N 1
ATOM 635 C CA . ASP A 1 84 ? 0.064 -15.062 -5.742 1.00 89.06 84 ASP A CA 1
ATOM 636 C C . ASP A 1 84 ? 0.670 -15.032 -4.329 1.00 89.06 84 ASP A C 1
ATOM 638 O O . ASP A 1 84 ? 1.729 -15.618 -4.112 1.00 89.06 84 ASP A O 1
ATOM 642 N N . GLN A 1 85 ? -0.061 -14.520 -3.330 1.00 85.62 85 GLN A N 1
ATOM 643 C CA . GLN A 1 85 ? 0.349 -14.580 -1.915 1.00 85.62 85 GLN A CA 1
ATOM 644 C C . GLN A 1 85 ? 0.594 -16.010 -1.398 1.00 85.62 85 GLN A C 1
ATOM 646 O O . GLN A 1 85 ? 1.323 -16.204 -0.428 1.00 85.62 85 GLN A O 1
ATOM 651 N N . LYS A 1 86 ? -0.016 -17.025 -2.024 1.00 87.56 86 LYS A N 1
ATOM 652 C CA . LYS A 1 86 ? 0.122 -18.448 -1.663 1.00 87.56 86 LYS A CA 1
ATOM 653 C C . LYS A 1 86 ? 1.098 -19.205 -2.569 1.00 87.56 86 LYS A C 1
ATOM 655 O O . LYS A 1 86 ? 1.268 -20.409 -2.390 1.00 87.56 86 LYS A O 1
ATOM 660 N N . SER A 1 87 ? 1.718 -18.531 -3.536 1.00 91.12 87 SER A N 1
ATOM 661 C CA . SER A 1 87 ? 2.572 -19.158 -4.555 1.00 91.12 87 SER A CA 1
ATOM 662 C C . SER A 1 87 ? 3.951 -19.582 -4.039 1.00 91.12 87 SER A C 1
ATOM 664 O O . SER A 1 87 ? 4.621 -20.378 -4.690 1.00 91.12 87 SER A O 1
ATOM 666 N N . GLY A 1 88 ? 4.378 -19.065 -2.880 1.00 91.38 88 GLY A N 1
ATOM 667 C CA . GLY A 1 88 ? 5.725 -19.274 -2.339 1.00 91.38 88 GLY A CA 1
ATOM 668 C C . GLY A 1 88 ? 6.797 -18.364 -2.948 1.00 91.38 88 GLY A C 1
ATOM 669 O O . GLY A 1 88 ? 7.956 -18.472 -2.557 1.00 91.38 88 GLY A O 1
ATOM 670 N N . LYS A 1 89 ? 6.417 -17.468 -3.868 1.00 91.62 89 LYS A N 1
ATOM 671 C CA . LYS A 1 89 ? 7.288 -16.422 -4.410 1.00 91.62 89 LYS A CA 1
ATOM 672 C C . LYS A 1 89 ? 7.762 -15.452 -3.333 1.00 91.62 89 LYS A C 1
ATOM 674 O O . LYS A 1 89 ? 7.081 -15.232 -2.326 1.00 91.62 89 LYS A O 1
ATOM 679 N N . THR A 1 90 ? 8.908 -14.828 -3.580 1.00 90.25 90 THR A N 1
ATOM 680 C CA . THR A 1 90 ? 9.450 -13.787 -2.707 1.00 90.25 90 THR A CA 1
ATOM 681 C C . THR A 1 90 ? 8.539 -12.568 -2.756 1.00 90.25 90 THR A C 1
ATOM 683 O O . THR A 1 90 ? 8.284 -12.002 -3.816 1.00 90.25 90 THR A O 1
ATOM 686 N N . GLN A 1 91 ? 8.015 -12.158 -1.603 1.00 84.50 91 GLN A N 1
ATOM 687 C CA . GLN A 1 91 ? 7.158 -10.983 -1.537 1.00 84.50 91 GLN A CA 1
ATOM 688 C C . GLN A 1 91 ? 7.990 -9.714 -1.741 1.00 84.50 91 GLN A C 1
ATOM 690 O O . GLN A 1 91 ? 8.897 -9.428 -0.957 1.00 84.50 91 GLN A O 1
ATOM 695 N N . VAL A 1 92 ? 7.629 -8.910 -2.743 1.00 84.88 92 VAL A N 1
ATOM 696 C CA . VAL A 1 92 ? 8.191 -7.566 -2.901 1.00 84.88 92 VAL A CA 1
ATOM 697 C C . VAL A 1 92 ? 7.674 -6.686 -1.766 1.00 84.88 92 VAL A C 1
ATOM 699 O O . VAL A 1 92 ? 6.468 -6.479 -1.610 1.00 84.88 92 VAL A O 1
ATOM 702 N N . SER A 1 93 ? 8.597 -6.190 -0.942 1.00 79.56 93 SER A N 1
ATOM 703 C CA . SER A 1 93 ? 8.259 -5.375 0.227 1.00 79.56 93 SER A CA 1
ATOM 704 C C . SER A 1 93 ? 7.658 -4.018 -0.165 1.00 79.56 93 SER A C 1
ATOM 706 O O . SER A 1 93 ? 8.185 -3.290 -1.005 1.00 79.56 93 SER A O 1
ATOM 708 N N . TRP A 1 94 ? 6.547 -3.658 0.479 1.00 80.88 94 TRP A N 1
ATOM 709 C CA . TRP A 1 94 ? 5.896 -2.361 0.305 1.00 80.88 94 TRP A CA 1
ATOM 710 C C . TRP A 1 94 ? 6.488 -1.330 1.273 1.00 80.88 94 TRP A C 1
ATOM 712 O O . TRP A 1 94 ? 6.165 -1.331 2.459 1.00 80.88 94 TRP A O 1
ATOM 722 N N . ASN A 1 95 ? 7.343 -0.435 0.772 1.00 82.06 95 ASN A N 1
ATOM 723 C CA . ASN A 1 95 ? 8.138 0.485 1.604 1.00 82.06 95 ASN A CA 1
ATOM 724 C C . ASN A 1 95 ? 7.635 1.941 1.615 1.00 82.06 95 ASN A C 1
ATOM 726 O O . ASN A 1 95 ? 8.377 2.843 1.994 1.00 82.06 95 ASN A O 1
ATOM 730 N N . PHE A 1 96 ? 6.378 2.204 1.237 1.00 78.69 96 PHE A N 1
ATOM 731 C CA . PHE A 1 96 ? 5.834 3.573 1.196 1.00 78.69 96 PHE A CA 1
ATOM 732 C C . PHE A 1 96 ? 5.901 4.294 2.549 1.00 78.69 96 PHE A C 1
ATOM 734 O O . PHE A 1 96 ? 6.188 5.485 2.600 1.00 78.69 96 PHE A O 1
ATOM 741 N N . THR A 1 97 ? 5.696 3.585 3.660 1.00 78.38 97 THR A N 1
ATOM 742 C CA . THR A 1 97 ? 5.790 4.176 5.007 1.00 78.38 97 THR A CA 1
ATOM 743 C C . THR A 1 97 ? 7.222 4.510 5.424 1.00 78.38 97 THR A C 1
ATOM 745 O O . THR A 1 97 ? 7.416 5.127 6.464 1.00 78.38 97 THR A O 1
ATOM 748 N N . MET A 1 98 ? 8.222 4.079 4.651 1.00 85.94 98 MET A N 1
ATOM 749 C CA . MET A 1 98 ? 9.638 4.307 4.940 1.00 85.94 98 MET A CA 1
ATOM 750 C C . MET A 1 98 ? 10.180 5.567 4.261 1.00 85.94 98 MET A C 1
ATOM 752 O O . MET A 1 98 ? 11.336 5.914 4.493 1.00 85.94 98 MET A O 1
ATOM 756 N N . MET A 1 99 ? 9.384 6.234 3.414 1.00 89.44 99 MET A N 1
ATOM 757 C CA . MET A 1 99 ? 9.816 7.446 2.719 1.00 89.44 99 MET A CA 1
ATOM 758 C C . MET A 1 99 ? 10.292 8.503 3.730 1.00 89.44 99 MET A C 1
ATOM 760 O O . MET A 1 99 ? 9.566 8.802 4.680 1.00 89.44 99 MET A O 1
ATOM 764 N N . PRO A 1 100 ? 11.485 9.091 3.539 1.00 93.19 100 PRO A N 1
ATOM 765 C CA . PRO A 1 100 ? 12.107 9.922 4.565 1.00 93.19 100 PRO A CA 1
ATOM 766 C C . PRO A 1 100 ? 11.438 11.290 4.727 1.00 93.19 100 PRO A C 1
ATOM 768 O O . PRO A 1 100 ? 11.444 11.849 5.821 1.00 93.19 100 PRO A O 1
ATOM 771 N N . SER A 1 101 ? 10.876 11.849 3.652 1.00 94.12 101 SER A N 1
ATOM 772 C CA . SER A 1 101 ? 10.175 13.133 3.683 1.00 94.12 101 SER A CA 1
ATOM 773 C C . SER A 1 101 ? 9.287 13.326 2.449 1.00 94.12 101 SER A C 1
ATOM 775 O O . SER A 1 101 ? 9.484 12.697 1.406 1.00 94.12 101 SER A O 1
ATOM 777 N N . GLU A 1 102 ? 8.330 14.254 2.537 1.00 93.88 102 GLU A N 1
ATOM 778 C CA . GLU A 1 102 ? 7.578 14.717 1.360 1.00 93.88 102 GLU A CA 1
ATOM 779 C C . GLU A 1 102 ? 8.487 15.415 0.338 1.00 93.88 102 GLU A C 1
ATOM 781 O O . GLU A 1 102 ? 8.239 15.335 -0.864 1.00 93.88 102 GLU A O 1
ATOM 786 N N . GLN A 1 103 ? 9.567 16.061 0.790 1.00 96.25 103 GLN A N 1
ATOM 787 C CA . GLN A 1 103 ? 10.522 16.710 -0.107 1.00 96.25 103 GLN A CA 1
ATOM 788 C C . GLN A 1 103 ? 11.253 15.685 -0.977 1.00 96.25 103 GLN A C 1
ATOM 790 O O . GLN A 1 103 ? 11.326 15.876 -2.188 1.00 96.25 103 GLN A O 1
ATOM 795 N N . TRP A 1 104 ? 11.701 14.565 -0.398 1.00 96.31 104 TRP A N 1
ATOM 796 C CA . TRP A 1 104 ? 12.289 13.464 -1.164 1.00 96.31 104 TRP A CA 1
ATOM 797 C C . TRP A 1 104 ? 11.342 12.967 -2.262 1.00 96.31 104 TRP A C 1
ATOM 799 O O . TRP A 1 104 ? 11.753 12.784 -3.408 1.00 96.31 104 TRP A O 1
ATOM 809 N N . LYS A 1 105 ? 10.054 12.800 -1.927 1.00 94.75 105 LYS A N 1
ATOM 810 C CA . LYS A 1 105 ? 9.026 12.358 -2.879 1.00 94.75 105 LYS A CA 1
ATOM 811 C C . LYS A 1 105 ? 8.871 13.341 -4.040 1.00 94.75 105 LYS A C 1
ATOM 813 O O . LYS A 1 105 ? 8.776 12.917 -5.191 1.00 94.75 105 LYS A O 1
ATOM 818 N N . ASN A 1 106 ? 8.859 14.640 -3.745 1.00 97.19 106 ASN A N 1
ATOM 819 C CA . ASN A 1 106 ? 8.760 15.689 -4.758 1.00 97.19 106 ASN A CA 1
ATOM 820 C C . ASN A 1 106 ? 9.995 15.714 -5.670 1.00 97.19 106 ASN A C 1
ATOM 822 O O . ASN A 1 106 ? 9.850 15.780 -6.889 1.00 97.19 106 ASN A O 1
ATOM 826 N N . ASP A 1 107 ? 11.194 15.612 -5.096 1.00 97.38 107 ASP A N 1
ATOM 827 C CA . ASP A 1 107 ? 12.452 15.636 -5.847 1.00 97.38 107 ASP A CA 1
ATOM 828 C C . ASP A 1 107 ? 12.579 14.413 -6.768 1.00 97.38 107 ASP A C 1
ATOM 830 O O . ASP A 1 107 ? 12.889 14.558 -7.953 1.00 97.38 107 ASP A O 1
ATOM 834 N N . LEU A 1 108 ? 12.257 13.216 -6.263 1.00 97.44 108 LEU A N 1
ATOM 835 C CA . LEU A 1 108 ? 12.219 11.997 -7.073 1.00 97.44 108 LEU A CA 1
ATOM 836 C C . LEU A 1 108 ? 11.163 12.085 -8.184 1.00 97.44 108 LEU A C 1
ATOM 838 O O . LEU A 1 108 ? 11.435 11.707 -9.325 1.00 97.44 108 LEU A O 1
ATOM 842 N N . GLY A 1 109 ? 9.969 12.598 -7.871 1.00 97.50 109 GLY A N 1
ATOM 843 C CA . GLY A 1 109 ? 8.899 12.792 -8.850 1.00 97.50 109 GLY A CA 1
ATOM 844 C C . GLY A 1 109 ? 9.303 13.733 -9.987 1.00 97.50 109 GLY A C 1
ATOM 845 O O . GLY A 1 109 ? 9.045 13.432 -11.154 1.00 97.50 109 GLY A O 1
ATOM 846 N N . ASN A 1 110 ? 9.994 14.829 -9.666 1.00 98.19 110 ASN A N 1
ATOM 847 C CA . ASN A 1 110 ? 10.518 15.765 -10.660 1.00 98.19 110 ASN A CA 1
ATOM 848 C C . ASN A 1 110 ? 11.594 15.114 -11.541 1.00 98.19 110 ASN A C 1
ATOM 850 O O . ASN A 1 110 ? 11.515 15.224 -12.762 1.00 98.19 110 ASN A O 1
ATOM 854 N N . ALA A 1 111 ? 12.542 14.375 -10.955 1.00 98.44 111 ALA A N 1
ATOM 855 C CA . ALA A 1 111 ? 13.577 13.681 -11.725 1.00 98.44 111 ALA A CA 1
ATOM 856 C C . ALA A 1 111 ? 12.984 12.627 -12.682 1.00 98.44 111 ALA A C 1
ATOM 858 O O . ALA A 1 111 ? 13.403 12.513 -13.835 1.00 98.44 111 ALA A O 1
ATOM 859 N N . LEU A 1 112 ? 11.967 11.875 -12.238 1.00 98.12 112 LEU A N 1
ATOM 860 C CA . LEU A 1 112 ? 11.238 10.928 -13.092 1.00 98.12 112 LEU A CA 1
ATOM 861 C C . LEU A 1 112 ? 10.519 11.633 -14.250 1.00 98.12 112 LEU A C 1
ATOM 863 O O . LEU A 1 112 ? 10.538 11.131 -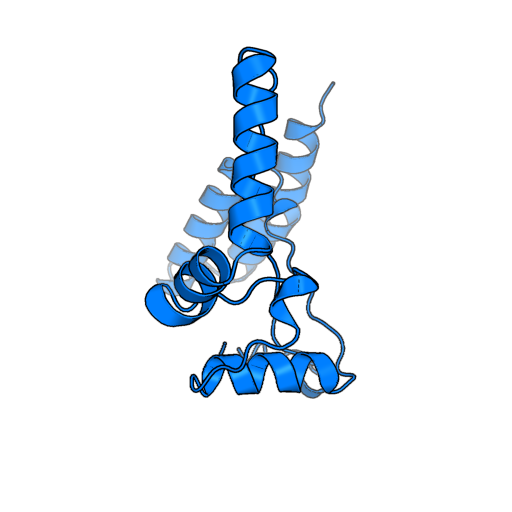15.375 1.00 98.12 112 LEU A O 1
ATOM 867 N N . LEU A 1 113 ? 9.903 12.791 -13.989 1.00 98.38 113 LEU A N 1
ATOM 868 C CA . LEU A 1 113 ? 9.242 13.595 -15.015 1.00 98.38 113 LEU A CA 1
ATOM 869 C C . LEU A 1 113 ? 10.242 14.096 -16.065 1.00 98.38 113 LEU A C 1
ATOM 871 O O . LEU A 1 113 ? 9.992 13.945 -17.261 1.00 98.38 113 LEU A O 1
ATOM 875 N N . GLU A 1 114 ? 11.372 14.652 -15.634 1.00 98.44 114 GLU A N 1
ATOM 876 C CA . GLU A 1 114 ? 12.418 15.152 -16.531 1.00 98.44 114 GLU A CA 1
ATOM 877 C C . GLU A 1 114 ? 13.050 14.020 -17.360 1.00 98.44 114 GLU A C 1
ATOM 879 O O . GLU A 1 114 ? 13.259 14.161 -18.569 1.00 98.44 114 GLU A O 1
ATOM 884 N N . TYR A 1 115 ? 13.273 12.850 -16.753 1.00 98.25 115 TYR A N 1
ATOM 885 C CA . TYR A 1 115 ? 13.718 11.657 -17.476 1.00 98.25 115 TYR A CA 1
ATOM 886 C C . TYR A 1 115 ? 12.703 11.210 -18.537 1.00 98.25 115 TYR A C 1
ATOM 888 O O . TYR A 1 115 ? 13.073 10.989 -19.691 1.00 98.25 115 TYR A O 1
ATOM 896 N N . ALA A 1 116 ? 11.414 11.135 -18.186 1.00 97.94 116 ALA A N 1
ATOM 897 C CA . ALA A 1 116 ? 10.354 10.759 -19.123 1.00 97.94 116 ALA A CA 1
ATOM 898 C C . ALA A 1 116 ? 10.202 11.759 -20.285 1.00 97.94 116 ALA A C 1
ATOM 900 O O . ALA A 1 116 ? 9.838 11.374 -21.396 1.00 97.94 116 ALA A O 1
ATOM 901 N N . GLN A 1 117 ? 10.505 13.037 -20.045 1.00 98.31 117 GLN A N 1
ATOM 902 C CA . GLN A 1 117 ? 10.528 14.090 -21.065 1.00 98.31 117 GLN A CA 1
ATOM 903 C C . GLN A 1 117 ? 11.814 14.095 -21.910 1.00 98.31 117 GLN A C 1
ATOM 905 O O . GLN A 1 117 ? 11.888 14.822 -22.902 1.00 98.31 117 GLN A O 1
ATOM 910 N N . GLY A 1 118 ? 12.827 13.309 -21.536 1.00 98.00 118 GLY A N 1
ATOM 911 C CA . GLY A 1 118 ? 14.136 13.289 -22.190 1.00 98.00 118 GLY A CA 1
ATOM 912 C C . GLY A 1 118 ? 14.983 14.537 -21.925 1.00 98.00 118 GLY A C 1
ATOM 913 O O . GLY A 1 118 ? 15.968 14.764 -22.627 1.00 98.00 118 GLY A O 1
ATOM 914 N N . THR A 1 119 ? 14.614 15.358 -20.938 1.00 98.19 119 THR A N 1
ATOM 915 C CA . THR A 1 119 ? 15.360 16.566 -20.547 1.00 98.19 119 THR A CA 1
ATOM 916 C C . THR A 1 119 ? 16.460 16.264 -19.532 1.00 98.19 119 THR A C 1
ATOM 918 O O . THR A 1 119 ? 17.345 17.096 -19.323 1.00 98.19 119 THR A O 1
ATOM 921 N N . GLN A 1 120 ? 16.451 15.064 -18.947 1.00 97.31 120 GLN A N 1
ATOM 922 C CA . GLN A 1 120 ? 17.442 14.601 -17.982 1.00 97.31 120 GLN A CA 1
ATOM 923 C C . GLN A 1 120 ? 17.763 13.109 -18.175 1.00 97.31 120 GLN A C 1
ATOM 925 O O . GLN A 1 120 ? 16.996 12.361 -18.783 1.00 97.31 120 GLN A O 1
ATOM 930 N N . SER A 1 121 ? 18.928 12.666 -17.695 1.00 98.06 121 SER A N 1
ATOM 931 C CA . SER A 1 121 ? 19.352 11.265 -17.787 1.00 98.06 121 SER A CA 1
ATOM 932 C C . SER A 1 121 ? 18.820 10.421 -16.625 1.00 98.06 121 SER A C 1
ATOM 934 O O . SER A 1 121 ? 18.490 10.928 -15.555 1.00 98.06 121 SER A O 1
ATOM 936 N N . TRP A 1 122 ? 18.830 9.097 -16.805 1.00 97.38 122 TRP A N 1
ATOM 937 C CA . TRP A 1 122 ? 18.534 8.141 -15.731 1.00 97.38 122 TRP A CA 1
ATOM 938 C C . TRP A 1 122 ? 19.457 8.302 -14.510 1.00 97.38 122 TRP A C 1
ATOM 940 O O . TRP A 1 122 ? 19.067 7.994 -13.386 1.00 97.38 122 TRP A O 1
ATOM 950 N N . ASP A 1 123 ? 20.679 8.813 -14.703 1.00 98.31 123 ASP A N 1
ATOM 951 C CA . ASP A 1 123 ? 21.600 9.072 -13.593 1.00 98.31 123 ASP A CA 1
ATOM 952 C C . ASP A 1 123 ? 21.035 10.082 -12.597 1.00 98.31 123 ASP A C 1
ATOM 954 O O . ASP A 1 123 ? 21.217 9.905 -11.396 1.00 98.31 123 ASP A O 1
ATOM 958 N N . ALA A 1 124 ? 20.277 11.074 -13.060 1.00 98.00 124 ALA A N 1
ATOM 959 C CA . ALA A 1 124 ? 19.646 12.023 -12.158 1.00 98.00 124 ALA A CA 1
ATOM 960 C C . ALA A 1 124 ? 18.503 11.404 -11.346 1.00 98.00 124 ALA A C 1
ATOM 962 O O . ALA A 1 124 ? 18.368 11.719 -10.166 1.00 98.00 124 ALA A O 1
ATOM 963 N N . VAL A 1 125 ? 17.740 10.472 -11.931 1.00 98.12 125 VAL A N 1
ATOM 964 C CA . VAL A 1 125 ? 16.741 9.683 -11.190 1.00 98.12 125 VAL A CA 1
ATOM 965 C C . VAL A 1 125 ? 17.427 8.877 -10.089 1.00 98.12 125 VAL A C 1
ATOM 967 O O . VAL A 1 125 ? 16.987 8.906 -8.941 1.00 98.12 125 VAL A O 1
ATOM 970 N N . LYS A 1 126 ? 18.548 8.210 -10.405 1.00 97.88 126 LYS A N 1
ATOM 971 C CA . LYS A 1 126 ? 19.339 7.466 -9.410 1.00 97.88 126 LYS A CA 1
ATOM 972 C C . LYS A 1 126 ? 19.870 8.374 -8.301 1.00 97.88 126 LYS A C 1
ATOM 974 O O . LYS A 1 126 ? 19.768 8.002 -7.138 1.00 97.88 126 LYS A O 1
ATOM 979 N N . THR A 1 127 ? 20.398 9.551 -8.636 1.00 98.25 127 THR A N 1
ATOM 980 C CA . THR A 1 127 ? 20.869 10.533 -7.648 1.00 98.25 127 THR A CA 1
ATOM 981 C C . THR A 1 127 ? 19.727 11.032 -6.761 1.00 98.25 127 THR A C 1
ATOM 983 O O . THR A 1 127 ? 19.855 11.012 -5.538 1.00 98.25 127 THR A O 1
ATOM 986 N N . ALA A 1 128 ? 18.590 11.424 -7.344 1.00 97.94 128 ALA A N 1
ATOM 987 C CA . ALA A 1 128 ? 17.417 11.862 -6.587 1.00 97.94 128 ALA A CA 1
ATOM 988 C C . ALA A 1 128 ? 16.903 10.757 -5.651 1.00 97.94 128 ALA A C 1
ATOM 990 O O . ALA A 1 128 ? 16.542 11.026 -4.506 1.00 97.94 128 ALA A O 1
ATOM 991 N N . PHE A 1 129 ? 16.933 9.503 -6.106 1.00 96.69 129 PHE A N 1
ATOM 992 C CA . PHE A 1 129 ? 16.555 8.361 -5.287 1.00 96.69 129 PHE A CA 1
ATOM 993 C C . PHE A 1 129 ? 17.559 8.115 -4.152 1.00 96.69 129 PHE A C 1
ATOM 995 O O . PHE A 1 129 ? 17.187 8.229 -2.990 1.00 96.69 129 PHE A O 1
ATOM 1002 N N . VAL A 1 130 ? 18.821 7.798 -4.464 1.00 96.88 130 VAL A N 1
ATOM 1003 C CA . VAL A 1 130 ? 19.820 7.307 -3.494 1.00 96.88 130 VAL A CA 1
ATOM 1004 C C . VAL A 1 130 ? 20.343 8.427 -2.595 1.00 96.88 130 VAL A C 1
ATOM 1006 O O . VAL A 1 130 ? 20.232 8.346 -1.369 1.00 96.88 130 VAL A O 1
ATOM 1009 N N . ASP A 1 131 ? 20.882 9.490 -3.191 1.00 97.81 131 ASP A N 1
ATOM 1010 C CA . ASP A 1 131 ? 21.504 10.583 -2.439 1.00 97.81 131 ASP A CA 1
ATOM 1011 C C . ASP A 1 131 ? 20.431 11.448 -1.776 1.00 97.81 131 ASP A C 1
ATOM 1013 O O . ASP A 1 131 ? 20.572 11.854 -0.618 1.00 97.81 131 ASP A O 1
ATOM 1017 N N . GLY A 1 132 ? 19.322 11.679 -2.489 1.00 97.31 132 GLY A N 1
ATOM 1018 C CA . GLY A 1 132 ? 18.158 12.361 -1.937 1.00 97.31 132 GLY A CA 1
ATOM 1019 C C . GLY A 1 132 ? 17.600 11.627 -0.721 1.00 97.31 132 GLY A C 1
ATOM 1020 O O . GLY A 1 132 ? 17.305 12.273 0.285 1.00 97.31 132 GLY A O 1
ATOM 1021 N N . TRP A 1 133 ? 17.507 10.291 -0.761 1.00 96.50 133 TRP A N 1
ATOM 1022 C CA . TRP A 1 133 ? 17.021 9.519 0.385 1.00 96.50 133 TRP A CA 1
ATOM 1023 C C . TRP A 1 133 ? 17.935 9.701 1.588 1.00 96.50 133 TRP A C 1
ATOM 1025 O O . TRP A 1 133 ? 17.467 10.039 2.673 1.00 96.50 133 TRP A O 1
ATOM 1035 N N . ALA A 1 134 ? 19.243 9.503 1.406 1.00 96.69 134 ALA A N 1
ATOM 1036 C CA . ALA A 1 134 ? 20.216 9.617 2.488 1.00 96.69 134 ALA A CA 1
ATOM 1037 C C . ALA A 1 134 ? 20.195 11.013 3.137 1.00 96.69 134 ALA A C 1
ATOM 1039 O O . ALA A 1 134 ? 20.216 11.134 4.369 1.00 96.69 134 ALA A O 1
ATOM 1040 N N . LYS A 1 135 ? 20.106 12.064 2.313 1.00 97.00 135 LYS A N 1
ATOM 1041 C CA . LYS A 1 135 ? 20.005 13.458 2.758 1.00 97.00 135 LYS A CA 1
ATOM 1042 C C . LYS A 1 135 ? 18.743 13.693 3.588 1.00 97.00 135 LYS A C 1
ATOM 1044 O O . LYS A 1 135 ? 18.836 14.177 4.715 1.00 97.00 135 LYS A O 1
ATOM 1049 N N . GLU A 1 136 ? 17.579 13.357 3.043 1.00 96.88 136 GLU A N 1
ATOM 1050 C CA . GLU A 1 136 ? 16.292 13.647 3.680 1.00 96.88 136 GLU A CA 1
ATOM 1051 C C . GLU A 1 136 ? 16.065 12.776 4.920 1.00 96.88 136 GLU A C 1
ATOM 1053 O O . GLU A 1 136 ? 15.557 13.259 5.930 1.00 96.88 136 GLU A O 1
ATOM 1058 N N . TYR A 1 137 ? 16.538 11.526 4.903 1.00 95.38 137 TYR A N 1
ATOM 1059 C CA . TYR A 1 137 ? 16.531 10.663 6.081 1.00 95.38 137 TYR A CA 1
ATOM 1060 C C . TYR A 1 137 ? 17.359 11.277 7.213 1.00 95.38 137 TYR A C 1
ATOM 1062 O O . TYR A 1 137 ? 16.887 11.365 8.345 1.00 95.38 137 TYR A O 1
ATOM 1070 N N . SER A 1 138 ? 18.572 11.749 6.908 1.00 96.00 138 SER A N 1
ATOM 1071 C CA . SER A 1 138 ? 19.436 12.408 7.895 1.00 96.00 138 SER A CA 1
ATOM 1072 C C . SER A 1 138 ? 18.786 13.671 8.460 1.00 96.00 138 SER A C 1
ATOM 1074 O O . SER A 1 138 ? 18.859 13.902 9.662 1.00 96.00 138 SER A O 1
ATOM 1076 N N . ALA A 1 139 ? 18.114 14.465 7.621 1.00 94.62 139 ALA A N 1
ATOM 1077 C CA . ALA A 1 139 ? 17.408 15.670 8.052 1.00 94.62 139 ALA A CA 1
ATOM 1078 C C . ALA A 1 139 ? 16.218 15.357 8.976 1.00 94.62 139 ALA A C 1
ATOM 1080 O O . ALA A 1 139 ? 16.052 16.019 9.998 1.00 94.62 139 ALA A O 1
ATOM 1081 N N . ALA A 1 140 ? 15.426 14.327 8.660 1.00 92.50 140 ALA A N 1
ATOM 1082 C CA . ALA A 1 140 ? 14.278 13.910 9.470 1.00 92.50 140 ALA A CA 1
ATOM 1083 C C . ALA A 1 140 ? 14.671 13.321 10.841 1.00 92.50 140 ALA A C 1
ATOM 1085 O O . ALA A 1 140 ? 13.849 13.296 11.755 1.00 92.50 140 ALA A O 1
ATOM 1086 N N . HIS A 1 141 ? 15.919 12.864 10.988 1.00 92.38 141 HIS A N 1
ATOM 1087 C CA . HIS A 1 141 ? 16.445 12.239 12.207 1.00 92.38 141 HIS A CA 1
ATOM 1088 C C . HIS A 1 141 ? 17.550 13.065 12.884 1.00 92.38 141 HIS A C 1
ATOM 1090 O O . HIS A 1 141 ? 18.206 12.578 13.807 1.00 92.38 141 HIS A O 1
ATOM 1096 N N . ALA A 1 142 ? 17.771 14.305 12.442 1.00 86.06 142 ALA A N 1
ATOM 1097 C CA . ALA A 1 142 ? 18.673 15.229 13.110 1.00 86.06 142 ALA A CA 1
ATOM 1098 C C . ALA A 1 142 ? 18.028 15.687 14.429 1.00 86.06 142 ALA A C 1
ATOM 1100 O O . ALA A 1 142 ? 17.038 16.418 14.425 1.00 86.06 142 ALA A O 1
ATOM 1101 N N . SER A 1 143 ? 18.567 15.198 15.547 1.00 61.81 143 SER A N 1
ATOM 1102 C CA . SER A 1 143 ? 18.195 15.582 16.917 1.00 61.81 143 SER A CA 1
ATOM 1103 C C . SER A 1 143 ? 18.704 16.965 17.298 1.00 61.81 143 SER A C 1
ATOM 1105 O O . SER A 1 143 ? 19.908 17.202 17.036 1.00 61.81 143 SER A O 1
#

pLDDT: mean 91.35, std 6.98, range [61.81, 98.69]

Radius of gyration: 20.29 Å; chains: 1; bounding box: 45×36×49 Å

Secondary structure (DSSP, 8-state):
--------TTGGGB-------------TTS-HHHHHHHHHHHHHHHHSHHHHHIIIIIS------GGGTT-----HHHHHHHHHHTS-PBPPP--GGG---HHHHHHHHHHHHHHHTTSS-HHHHHHHHHHHHHHHHHHHT--